Protein AF-A0A0N4XQW4-F1 (afdb_monomer_lite)

pLDDT: mean 79.45, std 15.14, range [37.47, 94.81]

Organism: Nippostrongylus brasiliensis (NCBI:txid27835)

Foldseek 3Di:
DDPDPPDDDPVVVVVVVLVVLCCLCVVPPQDPQQADADPSNQSVLLVQAPPFPDKDKDKDADPDDPGGIDIDMDTPDGRHGHRSDDDPDPVVPPPD

InterPro domains:
  IPR014044 CAP domain [PF00188] (17-75)
  IPR035940 CAP superfamily [G3DSA:3.40.33.10] (5-93)
  IPR035940 CAP superfamily [SSF55797] (15-77)

Secondary structure (DSSP, 8-state):
---PPSSPPHHHHHHHHHHHHHHHHHHSPPPTT-B---GGGHHHHHHT-TT---EEEEEEE-SSSS--EEEEEEESS--TTSBSS----GGG----

Radius of gyration: 16.62 Å; chains: 1; bounding box: 40×29×44 Å

Structure (mmCIF, N/CA/C/O backbone):
data_AF-A0A0N4XQW4-F1
#
_entry.id   AF-A0A0N4XQW4-F1
#
loop_
_atom_site.group_PDB
_atom_site.id
_atom_site.type_symbol
_atom_site.label_atom_id
_atom_site.label_alt_id
_atom_site.label_comp_id
_atom_site.label_asym_id
_atom_site.label_entity_id
_atom_site.label_seq_id
_atom_site.pdbx_PDB_ins_code
_atom_site.Cartn_x
_atom_site.Cartn_y
_atom_site.Cartn_z
_atom_site.occupancy
_atom_site.B_iso_or_equiv
_atom_site.auth_seq_id
_atom_site.auth_comp_id
_atom_site.auth_asym_id
_atom_site.auth_atom_id
_atom_site.pdbx_PDB_model_num
ATOM 1 N N . MET A 1 1 ? 18.253 -5.639 3.553 1.00 37.47 1 MET A N 1
ATOM 2 C CA . MET A 1 1 ? 18.265 -5.273 2.119 1.00 37.47 1 MET A CA 1
ATOM 3 C C . MET A 1 1 ? 18.422 -6.539 1.291 1.00 37.47 1 MET A C 1
ATOM 5 O O . MET A 1 1 ? 19.499 -7.125 1.292 1.00 37.47 1 MET A O 1
ATOM 9 N N . ARG A 1 2 ? 17.342 -7.008 0.657 1.00 50.47 2 ARG A N 1
ATOM 10 C CA . ARG A 1 2 ? 17.404 -8.091 -0.335 1.00 50.47 2 ARG A CA 1
ATOM 11 C C . ARG A 1 2 ? 17.851 -7.481 -1.665 1.00 50.47 2 ARG A C 1
ATOM 13 O O . ARG A 1 2 ? 17.148 -6.641 -2.213 1.00 50.47 2 ARG A O 1
ATOM 20 N N . PHE A 1 3 ? 19.018 -7.881 -2.162 1.00 52.12 3 PHE A N 1
ATOM 21 C CA . PHE A 1 3 ? 19.437 -7.584 -3.532 1.00 52.12 3 PHE A CA 1
ATOM 22 C C . PHE A 1 3 ? 18.652 -8.504 -4.470 1.00 52.12 3 PHE A C 1
ATOM 24 O O . PHE A 1 3 ? 18.960 -9.688 -4.579 1.00 52.12 3 PHE A O 1
ATOM 31 N N . LEU A 1 4 ? 17.590 -7.981 -5.078 1.00 56.53 4 LEU A N 1
ATOM 32 C CA . LEU A 1 4 ? 16.800 -8.705 -6.071 1.00 56.53 4 LEU A CA 1
ATOM 33 C C . LEU A 1 4 ? 17.420 -8.486 -7.462 1.00 56.53 4 LEU A C 1
ATOM 35 O O . LEU A 1 4 ? 17.788 -7.351 -7.780 1.00 56.53 4 LEU A O 1
ATOM 39 N N . PRO A 1 5 ? 17.571 -9.537 -8.288 1.00 61.97 5 PRO A N 1
ATOM 40 C CA . PRO A 1 5 ? 18.047 -9.383 -9.658 1.00 61.97 5 PRO A CA 1
ATOM 41 C C . PRO A 1 5 ? 17.028 -8.566 -10.471 1.00 61.97 5 PRO A C 1
ATOM 43 O O . PRO A 1 5 ? 15.834 -8.861 -10.460 1.00 61.97 5 PRO A O 1
ATOM 46 N N . TYR A 1 6 ? 17.504 -7.518 -11.145 1.00 61.59 6 TYR A N 1
ATOM 47 C CA . TYR A 1 6 ? 16.699 -6.607 -11.968 1.00 61.59 6 TYR A CA 1
ATOM 48 C C . TYR A 1 6 ? 16.649 -7.050 -13.445 1.00 61.59 6 TYR A C 1
ATOM 50 O O . TYR A 1 6 ? 17.662 -7.554 -13.940 1.00 61.59 6 TYR A O 1
ATOM 58 N N . PRO A 1 7 ? 15.553 -6.767 -14.189 1.00 70.62 7 PRO A N 1
ATOM 59 C CA . PRO A 1 7 ? 14.231 -6.329 -13.725 1.00 70.62 7 PRO A CA 1
ATOM 60 C C . PRO A 1 7 ? 13.344 -7.514 -13.305 1.00 70.62 7 PRO A C 1
ATOM 62 O O . PRO A 1 7 ? 13.312 -8.548 -13.971 1.00 70.62 7 PRO A O 1
ATOM 65 N N . LEU A 1 8 ? 12.584 -7.339 -12.222 1.00 77.19 8 LEU A N 1
ATOM 66 C CA . LEU A 1 8 ? 11.585 -8.314 -11.785 1.00 77.19 8 LEU A CA 1
ATOM 67 C C . LEU A 1 8 ? 10.375 -8.305 -12.720 1.00 77.19 8 LEU A C 1
ATOM 69 O O . LEU A 1 8 ? 10.003 -7.263 -13.276 1.00 77.19 8 LEU A O 1
ATOM 73 N N . ASP A 1 9 ? 9.711 -9.451 -12.849 1.00 87.38 9 ASP A N 1
ATOM 74 C CA . ASP A 1 9 ? 8.402 -9.492 -13.483 1.00 87.38 9 ASP A CA 1
ATOM 75 C C . ASP A 1 9 ? 7.380 -8.677 -12.664 1.00 87.38 9 ASP A C 1
ATOM 77 O O . ASP A 1 9 ? 7.511 -8.471 -11.454 1.00 87.38 9 ASP A O 1
ATOM 81 N N . LYS A 1 10 ? 6.345 -8.177 -13.345 1.00 85.62 10 LYS A N 1
ATOM 82 C CA . LYS A 1 10 ? 5.340 -7.285 -12.747 1.00 85.62 10 LYS A CA 1
ATOM 83 C C . LYS A 1 10 ? 4.610 -7.920 -11.559 1.00 85.62 10 LYS A C 1
ATOM 85 O O . LYS A 1 10 ? 4.223 -7.203 -10.636 1.00 85.62 10 LYS A O 1
ATOM 90 N N . MET A 1 11 ? 4.409 -9.235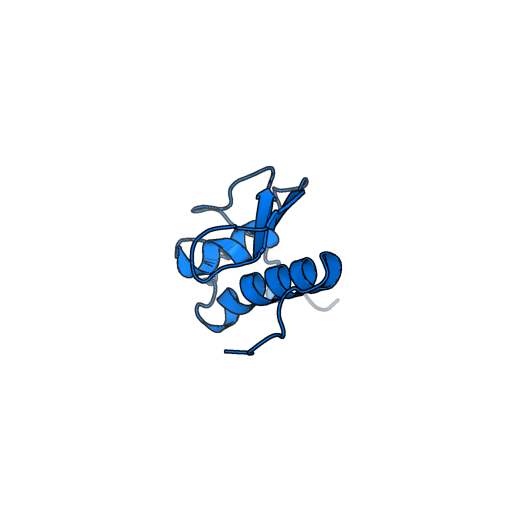 -11.577 1.00 87.81 11 MET A N 1
ATOM 91 C CA . MET A 1 11 ? 3.699 -9.943 -10.517 1.00 87.81 11 MET A CA 1
ATOM 92 C C . MET A 1 11 ? 4.581 -10.0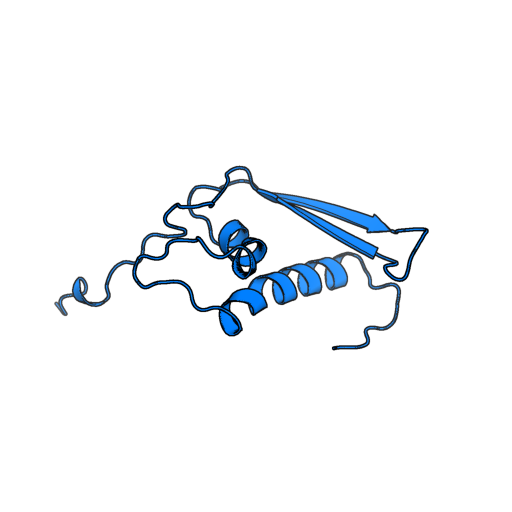47 -9.271 1.00 87.81 11 MET A C 1
ATOM 94 O O . MET A 1 11 ? 4.151 -9.623 -8.198 1.00 87.81 11 MET A O 1
ATOM 98 N N . ALA A 1 12 ? 5.833 -10.488 -9.417 1.00 89.38 12 ALA A N 1
ATOM 99 C CA . ALA A 1 12 ? 6.793 -10.532 -8.313 1.00 89.38 12 ALA A CA 1
ATOM 100 C C . ALA A 1 12 ? 7.046 -9.147 -7.708 1.00 89.38 12 ALA A C 1
ATOM 102 O O . ALA A 1 12 ? 7.078 -8.998 -6.487 1.00 89.38 12 ALA A O 1
ATOM 103 N N . LEU A 1 13 ? 7.175 -8.116 -8.547 1.00 88.62 13 LEU A N 1
ATOM 104 C CA . LEU A 1 13 ? 7.359 -6.750 -8.068 1.00 88.62 13 LEU A CA 1
ATOM 105 C C . LEU A 1 13 ? 6.149 -6.256 -7.254 1.00 88.62 13 LEU A C 1
ATOM 107 O O . LEU A 1 13 ? 6.334 -5.580 -6.245 1.00 88.62 13 LEU A O 1
ATOM 111 N N . SER A 1 14 ? 4.927 -6.619 -7.659 1.00 90.00 14 SER A N 1
ATOM 112 C CA . SER A 1 14 ? 3.706 -6.263 -6.922 1.00 90.00 14 SER A CA 1
ATOM 113 C C . SER A 1 14 ? 3.660 -6.918 -5.546 1.00 90.00 14 SER A C 1
ATOM 115 O O . SER A 1 14 ? 3.393 -6.234 -4.562 1.00 90.00 14 SER A O 1
ATOM 117 N N . PHE A 1 15 ? 3.952 -8.220 -5.461 1.00 90.88 15 PHE A N 1
ATOM 118 C CA . PHE A 1 15 ? 3.982 -8.924 -4.178 1.00 90.88 15 PHE A CA 1
ATOM 119 C C . PHE A 1 15 ? 5.065 -8.374 -3.254 1.00 90.88 15 PHE A C 1
ATOM 121 O O . PHE A 1 15 ? 4.772 -8.055 -2.108 1.00 90.88 15 PHE A O 1
ATOM 128 N N . ASN A 1 16 ? 6.273 -8.151 -3.777 1.00 91.31 16 ASN A N 1
ATOM 129 C CA . ASN A 1 16 ? 7.359 -7.565 -2.993 1.00 91.31 16 ASN A CA 1
ATOM 130 C C . ASN A 1 16 ? 7.002 -6.172 -2.457 1.00 91.31 16 ASN A C 1
ATOM 132 O O . ASN A 1 16 ? 7.346 -5.859 -1.323 1.00 91.31 16 ASN A O 1
ATOM 136 N N . ALA A 1 17 ? 6.319 -5.339 -3.250 1.00 92.00 17 ALA A N 1
ATOM 137 C CA . ALA A 1 17 ? 5.885 -4.019 -2.798 1.00 92.00 17 ALA A CA 1
ATOM 138 C C . ALA A 1 17 ? 4.851 -4.111 -1.666 1.00 92.00 17 ALA A C 1
ATOM 140 O O . ALA A 1 17 ? 4.961 -3.388 -0.681 1.00 92.00 17 ALA A O 1
ATOM 141 N N . VAL A 1 18 ? 3.870 -5.013 -1.783 1.00 93.50 18 VAL A N 1
ATOM 142 C CA . VAL A 1 18 ? 2.860 -5.230 -0.735 1.00 93.50 18 VAL A CA 1
ATOM 143 C C . VAL A 1 18 ? 3.501 -5.754 0.553 1.00 93.50 18 VAL A C 1
ATOM 145 O O . VAL A 1 18 ? 3.178 -5.251 1.630 1.00 93.50 18 VAL A O 1
ATOM 148 N N . ASP A 1 19 ? 4.436 -6.699 0.447 1.00 93.94 19 ASP A N 1
ATOM 149 C CA . ASP A 1 19 ? 5.177 -7.233 1.594 1.00 93.94 19 ASP A CA 1
ATOM 150 C C . ASP A 1 19 ? 6.007 -6.136 2.286 1.00 93.94 19 ASP A C 1
ATOM 152 O O . ASP A 1 19 ? 5.916 -5.967 3.501 1.00 93.94 19 ASP A O 1
ATOM 156 N N . ASP A 1 20 ? 6.747 -5.326 1.524 1.00 91.75 20 ASP A N 1
ATOM 157 C CA . ASP A 1 20 ? 7.554 -4.215 2.055 1.00 91.75 20 ASP A CA 1
ATOM 158 C C . ASP A 1 20 ? 6.689 -3.162 2.771 1.00 91.75 20 ASP A C 1
ATOM 160 O O . ASP A 1 20 ? 6.998 -2.710 3.876 1.00 91.75 20 ASP A O 1
ATOM 164 N N . TRP A 1 21 ? 5.534 -2.812 2.198 1.00 93.06 21 TRP A N 1
ATOM 165 C CA . TRP A 1 21 ? 4.583 -1.906 2.845 1.00 93.06 21 TRP A CA 1
ATOM 166 C C . TRP A 1 21 ? 4.014 -2.487 4.143 1.00 93.06 21 TRP A C 1
ATOM 168 O O . TRP A 1 21 ? 3.779 -1.736 5.101 1.00 93.06 21 TRP A O 1
ATOM 178 N N . PHE A 1 22 ? 3.800 -3.804 4.189 1.00 91.69 22 PHE A N 1
ATOM 179 C CA . PHE A 1 22 ? 3.304 -4.511 5.367 1.00 91.69 22 PHE A CA 1
ATOM 180 C C . PHE A 1 22 ? 4.323 -4.502 6.503 1.00 91.69 22 PHE A C 1
ATOM 182 O O . PHE A 1 22 ? 3.943 -4.293 7.656 1.00 91.69 22 PHE A O 1
ATOM 189 N N . GLU A 1 23 ? 5.613 -4.641 6.191 1.00 91.25 23 GLU A N 1
ATOM 190 C CA . GLU A 1 23 ? 6.680 -4.708 7.194 1.00 91.25 23 GLU A CA 1
ATOM 191 C C . GLU A 1 23 ? 6.771 -3.463 8.094 1.00 91.25 23 GLU A C 1
ATOM 193 O O . GLU A 1 23 ? 7.267 -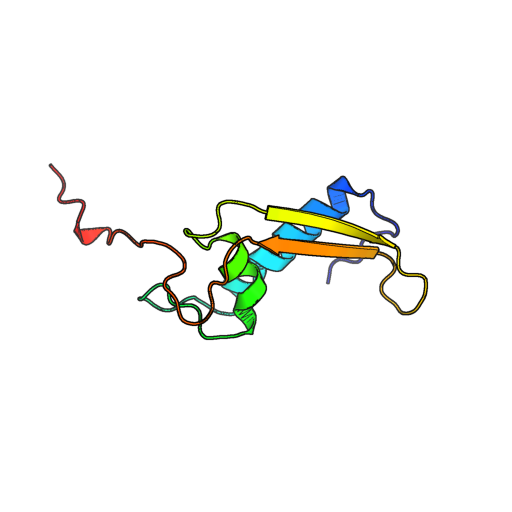3.553 9.221 1.00 91.25 23 GLU A O 1
ATOM 198 N N . SER A 1 24 ? 6.228 -2.314 7.670 1.00 86.25 24 SER A N 1
ATOM 199 C CA . SER A 1 24 ? 6.237 -1.082 8.476 1.00 86.25 24 SER A CA 1
ATOM 200 C C . SER A 1 24 ? 5.633 -1.251 9.883 1.00 86.25 24 SER A C 1
ATOM 202 O O . SER A 1 24 ? 6.100 -0.605 10.827 1.00 86.25 24 SER A O 1
ATOM 204 N N . VAL A 1 25 ? 4.686 -2.181 10.071 1.00 86.62 25 VAL A N 1
ATOM 205 C CA . VAL A 1 25 ? 4.090 -2.493 11.386 1.00 86.62 25 VAL A CA 1
ATOM 206 C C . VAL A 1 25 ? 5.089 -3.095 12.382 1.00 86.62 25 VAL A C 1
ATOM 208 O O . VAL A 1 25 ? 4.969 -2.867 13.586 1.00 86.62 25 VAL A O 1
ATOM 211 N N . PHE A 1 26 ? 6.109 -3.821 11.912 1.00 86.00 26 PHE A N 1
ATOM 212 C CA . PHE A 1 26 ? 7.122 -4.426 12.786 1.00 86.00 26 PHE A CA 1
ATOM 213 C C . PHE A 1 26 ? 8.114 -3.395 13.330 1.00 86.00 26 PHE A C 1
ATOM 215 O O . PHE A 1 26 ? 8.700 -3.591 14.394 1.00 86.00 26 PHE A O 1
ATOM 222 N N . HIS A 1 27 ? 8.285 -2.278 12.623 1.00 82.94 27 HIS A N 1
ATOM 223 C CA . HIS A 1 27 ? 9.188 -1.197 13.017 1.00 82.94 27 HIS A CA 1
ATOM 224 C C . HIS A 1 27 ? 8.490 -0.089 13.807 1.00 82.94 27 HIS A C 1
ATOM 226 O O . HIS A 1 27 ? 9.150 0.740 14.438 1.00 82.94 27 HIS A O 1
ATOM 232 N N . SER A 1 28 ? 7.162 -0.015 13.742 1.00 81.44 28 SER A N 1
ATOM 233 C CA . SER A 1 28 ? 6.358 1.008 14.409 1.00 81.44 28 SER A CA 1
ATOM 234 C C . SER A 1 28 ? 5.000 0.412 14.790 1.00 81.44 28 SER A C 1
ATOM 236 O O . SER A 1 28 ? 4.112 0.334 13.949 1.00 81.44 28 SER A O 1
ATOM 238 N N . PRO A 1 29 ? 4.812 -0.049 16.037 1.00 75.31 29 PRO A N 1
ATOM 239 C CA . PRO A 1 29 ? 3.546 -0.647 16.439 1.00 75.31 29 PRO A CA 1
ATOM 240 C C . PRO A 1 29 ? 2.411 0.385 16.397 1.00 75.31 29 PRO A C 1
ATOM 242 O O . PRO A 1 29 ? 2.592 1.545 16.769 1.00 75.31 29 PRO A O 1
ATOM 245 N N . ILE A 1 30 ? 1.228 -0.059 15.967 1.00 78.62 30 ILE A N 1
ATOM 246 C CA . ILE A 1 30 ? -0.004 0.733 16.046 1.00 78.62 30 ILE A CA 1
ATOM 247 C C . ILE A 1 30 ? -0.412 0.897 17.517 1.00 78.62 30 ILE A C 1
ATOM 249 O O . ILE A 1 30 ? -0.214 -0.002 18.338 1.00 78.62 30 ILE A O 1
ATOM 253 N N . ASP A 1 31 ? -0.982 2.055 17.855 1.00 79.31 31 ASP A N 1
ATOM 254 C CA . ASP A 1 31 ? -1.485 2.310 19.201 1.00 79.31 31 ASP A CA 1
ATOM 255 C C . ASP A 1 31 ? -2.676 1.401 19.576 1.00 79.31 31 ASP A C 1
ATOM 257 O O . ASP A 1 31 ? -3.299 0.736 18.749 1.00 79.31 31 ASP A O 1
ATOM 261 N N . ARG A 1 32 ? -3.026 1.360 20.866 1.00 77.69 32 ARG A N 1
ATOM 262 C CA . ARG A 1 32 ? -4.143 0.522 21.350 1.00 77.69 32 ARG A CA 1
ATOM 263 C C . ARG A 1 32 ? -5.501 0.932 20.781 1.00 77.69 32 ARG A C 1
ATOM 265 O O . ARG A 1 32 ? -6.423 0.122 20.774 1.00 77.69 32 ARG A O 1
ATOM 272 N N . ASN A 1 33 ? -5.613 2.171 20.315 1.00 76.50 33 ASN A N 1
ATOM 273 C CA . ASN A 1 33 ? -6.818 2.710 19.707 1.00 76.50 33 ASN A CA 1
ATOM 274 C C . ASN A 1 33 ? -6.827 2.485 18.195 1.00 76.50 33 ASN A C 1
ATOM 276 O O . ASN A 1 33 ? -7.636 3.100 17.511 1.00 76.50 33 ASN A O 1
ATOM 280 N N . VAL A 1 34 ? -5.935 1.648 17.655 1.00 80.94 34 VAL A N 1
ATOM 281 C CA . VAL A 1 34 ? -5.862 1.327 16.227 1.00 80.94 34 VAL A CA 1
ATOM 282 C C . VAL A 1 34 ? -5.843 2.595 15.363 1.00 80.94 34 VAL A C 1
ATOM 284 O O . VAL A 1 34 ? -6.423 2.648 14.279 1.00 80.94 34 VAL A O 1
ATOM 287 N N . THR A 1 35 ? -5.237 3.666 15.873 1.00 79.50 35 THR A N 1
ATOM 288 C CA . THR A 1 35 ? -5.215 4.966 15.212 1.00 79.50 35 THR A CA 1
ATOM 289 C C . THR A 1 35 ? -3.877 5.162 14.526 1.00 79.50 35 THR A C 1
ATOM 291 O O . THR A 1 35 ? -2.803 4.962 15.091 1.00 79.50 35 THR A O 1
ATOM 294 N N . TYR A 1 36 ? -3.947 5.576 13.267 1.00 76.06 36 TYR A N 1
ATOM 295 C CA . TYR A 1 36 ? -2.767 5.906 12.489 1.00 76.06 36 TYR A CA 1
ATOM 296 C C . TYR A 1 36 ? -2.434 7.401 12.621 1.00 76.06 36 TYR A C 1
ATOM 298 O O . TYR A 1 36 ? -3.155 8.268 12.115 1.00 76.06 36 TYR A O 1
ATOM 306 N N . SER A 1 37 ? -1.325 7.709 13.298 1.00 78.31 37 SER A N 1
ATOM 307 C CA . SER A 1 37 ? -0.786 9.075 13.428 1.00 78.31 37 SER A CA 1
ATOM 308 C C . SER A 1 37 ? 0.684 9.217 13.020 1.00 78.31 37 SER A C 1
ATOM 310 O O . SER A 1 37 ? 1.113 10.325 12.694 1.00 78.31 37 SER A O 1
ATOM 312 N N . ASP A 1 38 ? 1.454 8.128 13.034 1.00 83.88 38 ASP A N 1
ATOM 313 C CA . ASP A 1 38 ? 2.870 8.106 12.661 1.00 83.88 38 ASP A CA 1
ATOM 314 C C . ASP A 1 38 ? 3.035 7.834 11.167 1.00 83.88 38 ASP A C 1
ATOM 316 O O . ASP A 1 38 ? 2.722 6.741 10.717 1.00 83.88 38 ASP A O 1
ATOM 320 N N . ARG A 1 39 ? 3.601 8.782 10.411 1.00 85.12 39 ARG A N 1
ATOM 321 C CA . ARG A 1 39 ? 3.796 8.668 8.953 1.00 85.12 39 ARG A CA 1
ATOM 322 C C . ARG A 1 39 ? 4.587 7.438 8.506 1.00 85.12 39 ARG A C 1
ATOM 324 O O . ARG A 1 39 ? 4.442 7.020 7.364 1.00 85.12 39 ARG A O 1
ATOM 331 N N . ARG A 1 40 ? 5.397 6.833 9.377 1.00 86.19 40 ARG A N 1
ATOM 332 C CA . ARG A 1 40 ? 6.131 5.596 9.056 1.00 86.19 40 ARG A CA 1
ATOM 333 C C . ARG A 1 40 ? 5.205 4.413 8.775 1.00 86.19 40 ARG A C 1
ATOM 335 O O . ARG A 1 40 ? 5.605 3.489 8.081 1.00 86.19 40 ARG A O 1
ATOM 342 N N . LEU A 1 41 ? 3.972 4.466 9.275 1.00 87.56 41 LEU A N 1
ATOM 343 C CA . LEU A 1 41 ? 2.946 3.445 9.081 1.00 87.56 41 LEU A CA 1
ATOM 344 C C . LEU A 1 41 ? 2.021 3.732 7.897 1.00 87.56 41 LEU A C 1
ATOM 346 O O . LEU A 1 41 ? 1.040 3.018 7.733 1.00 87.56 41 LEU A O 1
ATOM 350 N N . GLU A 1 42 ? 2.271 4.776 7.098 1.00 88.25 42 GLU A N 1
ATOM 351 C CA . GLU A 1 42 ? 1.319 5.238 6.077 1.00 88.25 42 GLU A CA 1
ATOM 352 C C . GLU A 1 42 ? 0.931 4.136 5.096 1.00 88.25 42 GLU A C 1
ATOM 354 O O . GLU A 1 42 ? -0.255 3.914 4.843 1.00 88.25 42 GLU A O 1
ATOM 359 N N . SER A 1 43 ? 1.933 3.422 4.583 1.00 90.38 43 SER A N 1
ATOM 360 C CA . SER A 1 43 ? 1.732 2.344 3.622 1.00 90.38 43 SER A CA 1
ATOM 361 C C . SER A 1 43 ? 0.883 1.224 4.221 1.00 90.38 43 SER A C 1
ATOM 363 O O . SER A 1 43 ? -0.123 0.841 3.628 1.00 90.38 43 SER A O 1
ATOM 365 N N . PHE A 1 44 ? 1.206 0.772 5.437 1.00 90.62 44 PHE A N 1
ATOM 366 C CA . PHE A 1 44 ? 0.417 -0.240 6.138 1.00 90.62 44 PHE A CA 1
ATOM 367 C C . PHE A 1 44 ? -0.993 0.240 6.469 1.00 90.62 44 PHE A C 1
ATOM 369 O O . PHE A 1 44 ? -1.966 -0.431 6.136 1.00 90.62 44 PHE A O 1
ATOM 376 N N . ALA A 1 45 ? -1.130 1.426 7.056 1.00 90.62 45 ALA A N 1
ATOM 377 C CA . ALA A 1 45 ? -2.416 1.976 7.454 1.00 90.62 45 ALA A CA 1
ATOM 378 C C . ALA A 1 45 ? -3.372 2.137 6.269 1.00 90.62 45 ALA A C 1
ATOM 380 O O . ALA A 1 45 ? -4.562 1.888 6.418 1.00 90.62 45 ALA A O 1
ATOM 381 N N . ASN A 1 46 ? -2.875 2.515 5.089 1.00 91.12 46 ASN A N 1
ATOM 382 C CA . ASN A 1 46 ? -3.700 2.590 3.885 1.00 91.12 46 ASN A CA 1
ATOM 383 C C . ASN A 1 46 ? -4.151 1.206 3.385 1.00 91.12 46 ASN A C 1
ATOM 385 O O . ASN A 1 46 ? -5.291 1.090 2.941 1.00 91.12 46 ASN A O 1
ATOM 389 N N . MET A 1 47 ? -3.317 0.164 3.512 1.00 91.38 47 MET A N 1
ATOM 390 C CA . MET A 1 47 ? -3.687 -1.210 3.128 1.00 91.38 47 MET A CA 1
ATOM 391 C C . MET A 1 47 ? -4.829 -1.776 3.972 1.00 91.38 47 MET A C 1
ATOM 393 O O . MET A 1 47 ? -5.735 -2.411 3.440 1.00 91.38 47 MET A O 1
ATOM 397 N N . ILE A 1 48 ? -4.786 -1.558 5.286 1.00 90.88 48 ILE A N 1
ATOM 398 C CA . ILE A 1 48 ? -5.735 -2.160 6.236 1.00 90.88 48 ILE A CA 1
ATOM 399 C C . ILE A 1 48 ? -6.908 -1.236 6.599 1.00 90.88 48 ILE A C 1
ATOM 401 O O . ILE A 1 48 ? -7.670 -1.541 7.516 1.00 90.88 48 ILE A O 1
ATOM 405 N N . TYR A 1 49 ? -7.072 -0.106 5.900 1.00 91.69 49 TYR A N 1
ATOM 406 C CA . TYR A 1 49 ? -8.102 0.875 6.226 1.00 91.69 49 TYR A CA 1
ATOM 407 C C . TYR A 1 49 ? -9.508 0.411 5.836 1.00 91.69 49 TYR A C 1
ATOM 409 O O . TYR A 1 49 ? -9.864 0.400 4.658 1.00 91.69 49 TYR A O 1
ATOM 417 N N . TYR A 1 50 ? -10.351 0.128 6.831 1.00 88.50 50 TYR A N 1
ATOM 418 C CA . TYR A 1 50 ? -11.668 -0.490 6.625 1.00 88.50 50 TYR A CA 1
ATOM 419 C C . TYR A 1 50 ? -12.638 0.304 5.732 1.00 88.50 50 TYR A C 1
ATOM 421 O O . TYR A 1 50 ? -13.564 -0.279 5.173 1.00 88.50 50 TYR A O 1
ATOM 429 N N . LYS A 1 51 ? -12.462 1.629 5.595 1.00 90.31 51 LYS A N 1
ATOM 430 C CA . LYS A 1 51 ? -13.309 2.452 4.710 1.00 90.31 51 LYS A CA 1
ATOM 431 C C . LYS A 1 51 ? -12.849 2.444 3.253 1.00 90.31 51 LYS A C 1
ATOM 433 O O . LYS A 1 51 ? -13.595 2.904 2.394 1.00 90.31 51 LYS A O 1
ATOM 438 N N . SER A 1 52 ? -11.644 1.957 2.958 1.00 91.25 52 SER A N 1
ATOM 439 C CA . SER A 1 52 ? -11.170 1.865 1.582 1.00 91.25 52 SER A CA 1
ATOM 440 C C . SER A 1 52 ? -11.565 0.529 0.960 1.00 91.25 52 SER A C 1
ATOM 442 O O . SER A 1 52 ? -10.894 -0.478 1.151 1.00 91.25 52 SER A O 1
ATOM 444 N N . LEU A 1 53 ? -12.632 0.539 0.164 1.00 92.50 53 LEU A N 1
ATOM 445 C CA . LEU A 1 53 ? -13.142 -0.660 -0.515 1.00 92.50 53 LEU A CA 1
ATOM 446 C C . LEU A 1 53 ? -12.636 -0.813 -1.954 1.00 92.50 53 LEU A C 1
ATOM 448 O O . LEU A 1 53 ? -12.899 -1.826 -2.594 1.00 92.50 53 LEU A O 1
ATOM 452 N N . GLN A 1 54 ? -11.936 0.193 -2.480 1.00 94.31 54 GLN A N 1
ATOM 453 C CA . GLN A 1 54 ? -11.379 0.162 -3.830 1.00 94.31 54 GLN A CA 1
ATOM 454 C C . GLN A 1 54 ? -9.889 0.492 -3.790 1.00 94.31 54 GLN A C 1
ATOM 456 O O . GLN A 1 54 ? -9.455 1.397 -3.066 1.00 94.31 54 GLN A O 1
ATOM 461 N N . ILE A 1 55 ? -9.134 -0.243 -4.601 1.00 94.81 55 ILE A N 1
ATOM 462 C CA . ILE A 1 55 ? -7.692 -0.113 -4.786 1.00 94.81 55 ILE A CA 1
ATOM 463 C C . ILE A 1 55 ?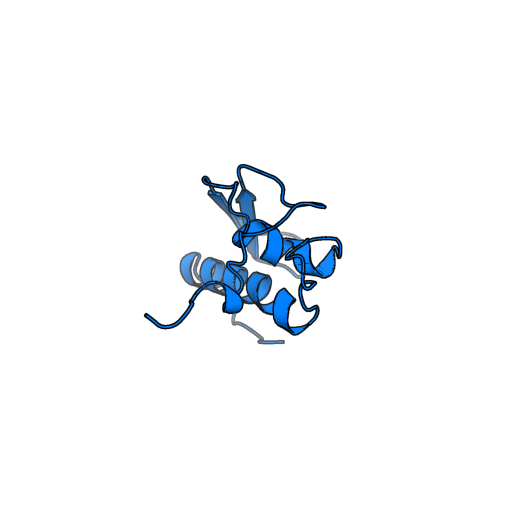 -7.389 -0.081 -6.286 1.00 94.81 55 ILE A C 1
ATOM 465 O O . ILE A 1 55 ? -7.971 -0.840 -7.061 1.00 94.81 55 ILE A O 1
ATOM 469 N N . GLY A 1 56 ? -6.478 0.795 -6.695 1.00 94.69 56 GLY A N 1
ATOM 470 C CA . GLY A 1 56 ? -5.936 0.829 -8.050 1.00 94.69 56 GLY A CA 1
ATOM 471 C C . GLY A 1 56 ? -4.418 0.891 -8.000 1.00 94.69 56 GLY A C 1
ATOM 472 O O . GLY A 1 56 ? -3.870 1.766 -7.334 1.00 94.69 56 GLY A O 1
ATOM 473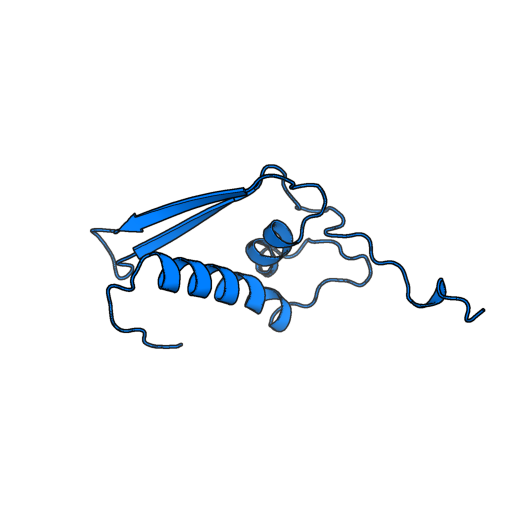 N N . CYS A 1 57 ? -3.741 -0.020 -8.699 1.00 94.50 57 CYS A N 1
ATOM 474 C CA . CYS A 1 57 ? -2.284 -0.087 -8.725 1.00 94.50 57 CYS A CA 1
ATOM 475 C C . CYS A 1 57 ? -1.734 0.082 -10.142 1.00 94.50 57 CYS A C 1
ATOM 477 O O . CYS A 1 57 ? -2.360 -0.322 -11.121 1.00 94.50 57 CYS A O 1
ATOM 479 N N . SER A 1 58 ? -0.540 0.658 -10.243 1.00 93.88 58 SER A N 1
ATOM 480 C CA . SER A 1 58 ? 0.206 0.801 -11.487 1.00 93.88 58 SER A CA 1
ATOM 481 C C . SER A 1 58 ? 1.676 0.478 -11.262 1.00 93.88 58 SER A C 1
ATOM 483 O O . SER A 1 58 ? 2.231 0.742 -10.194 1.00 93.88 58 SER A O 1
ATOM 485 N N . ILE A 1 59 ? 2.29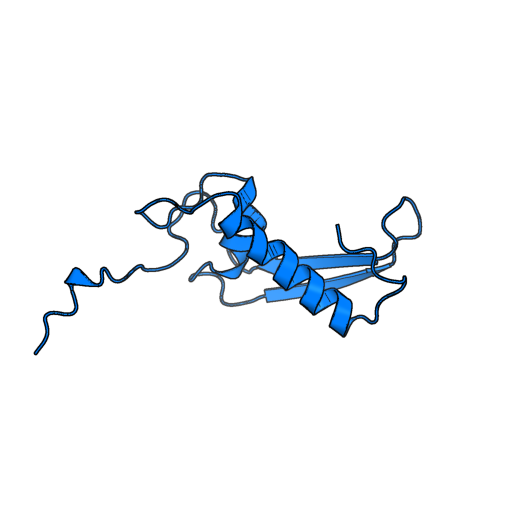9 -0.097 -12.289 1.00 91.56 59 ILE A N 1
ATOM 486 C CA . ILE A 1 59 ? 3.705 -0.486 -12.286 1.00 91.56 59 ILE A CA 1
ATOM 487 C C . ILE A 1 59 ? 4.393 0.230 -13.436 1.00 91.56 59 ILE A C 1
ATOM 489 O O . ILE A 1 59 ? 4.029 0.039 -14.600 1.00 91.56 59 ILE A O 1
ATOM 493 N N . GLY A 1 60 ? 5.396 1.032 -13.099 1.00 87.62 60 GLY A N 1
ATOM 494 C CA . GLY A 1 60 ? 6.193 1.791 -14.051 1.00 87.62 60 GLY A CA 1
ATOM 495 C C . GLY A 1 60 ? 7.648 1.346 -14.050 1.00 87.62 60 GLY A C 1
ATOM 496 O O . GLY A 1 60 ? 8.184 0.924 -13.028 1.00 87.62 60 GLY A O 1
ATOM 497 N N . THR A 1 61 ? 8.296 1.466 -15.202 1.00 86.38 61 THR A N 1
ATOM 498 C CA . THR A 1 61 ? 9.755 1.410 -15.318 1.00 86.38 61 THR A CA 1
ATOM 499 C C . THR A 1 61 ? 10.305 2.828 -15.323 1.00 86.38 61 THR A C 1
ATOM 501 O O . THR A 1 61 ? 9.789 3.687 -16.042 1.00 86.38 61 THR A O 1
ATOM 504 N N . CYS A 1 62 ? 11.357 3.071 -14.555 1.00 82.50 62 CYS A N 1
ATOM 505 C CA . CYS A 1 62 ? 11.996 4.376 -14.447 1.00 82.50 62 CYS A CA 1
ATOM 506 C C . CYS A 1 62 ? 13.285 4.384 -15.280 1.00 82.50 62 CYS A C 1
ATOM 508 O O . CYS A 1 62 ? 14.077 3.450 -15.218 1.00 82.50 62 CYS A O 1
ATOM 510 N N . THR A 1 63 ? 13.504 5.439 -16.066 1.00 79.19 63 THR A N 1
ATOM 511 C CA . THR A 1 63 ? 14.683 5.575 -16.945 1.00 79.19 63 THR A CA 1
ATOM 512 C C . THR A 1 63 ? 15.823 6.378 -16.313 1.00 79.19 63 THR A C 1
ATOM 514 O O . THR A 1 63 ? 16.869 6.555 -16.935 1.00 79.19 63 THR A O 1
ATOM 517 N N . LYS A 1 64 ? 15.632 6.895 -15.093 1.00 76.19 64 LYS A N 1
ATOM 518 C CA . LYS A 1 64 ? 16.573 7.787 -14.409 1.00 76.19 64 LYS A CA 1
ATOM 519 C C . LYS A 1 64 ? 16.619 7.483 -12.909 1.00 76.19 64 LYS A C 1
ATOM 521 O O . LYS A 1 64 ? 15.571 7.426 -12.272 1.00 76.19 64 LYS A O 1
ATOM 526 N N . GLY A 1 65 ? 17.832 7.384 -12.361 1.00 68.19 65 GLY A N 1
ATOM 527 C CA . GLY A 1 65 ? 18.092 7.078 -10.949 1.00 68.19 65 GLY A CA 1
ATOM 528 C C . GLY A 1 65 ? 18.353 5.592 -10.686 1.00 68.19 65 GLY A C 1
ATOM 529 O O . GLY A 1 65 ? 18.348 4.783 -11.611 1.00 68.19 65 GLY A O 1
ATOM 530 N N . ASP A 1 66 ? 18.579 5.248 -9.417 1.00 70.00 66 ASP A N 1
ATOM 531 C CA . ASP A 1 66 ? 18.908 3.876 -8.986 1.00 70.00 66 ASP A CA 1
ATOM 532 C C . ASP A 1 66 ? 17.685 2.940 -8.960 1.00 70.00 66 ASP A C 1
ATOM 534 O O . ASP A 1 66 ? 17.816 1.718 -8.906 1.00 70.00 66 ASP A O 1
ATOM 538 N N . LEU A 1 67 ? 16.477 3.507 -9.008 1.00 68.69 67 LEU A N 1
ATOM 539 C CA . LEU A 1 67 ? 15.222 2.766 -9.081 1.00 68.69 67 LEU A CA 1
ATOM 540 C C . LEU A 1 67 ? 14.901 2.469 -10.544 1.00 68.69 67 LEU A C 1
ATOM 542 O O . LEU A 1 67 ? 14.641 3.397 -11.304 1.00 68.69 67 LEU A O 1
ATOM 546 N N . GLN A 1 68 ? 14.868 1.193 -10.940 1.00 80.19 68 GLN A N 1
ATOM 547 C CA . GLN A 1 68 ? 14.497 0.815 -12.314 1.00 80.19 68 GLN A CA 1
ATOM 548 C C . GLN A 1 68 ? 13.009 0.492 -12.474 1.00 80.19 68 GLN A C 1
ATOM 550 O O . GLN A 1 68 ? 12.479 0.534 -13.586 1.00 80.19 68 GLN A O 1
ATOM 555 N N . GLN A 1 69 ? 12.311 0.185 -11.378 1.00 86.06 69 GLN A N 1
ATOM 556 C CA . GLN A 1 69 ? 10.882 -0.120 -11.376 1.00 86.06 69 GLN A CA 1
ATOM 557 C C . GLN A 1 69 ? 10.215 0.479 -10.135 1.00 86.06 69 GLN A C 1
ATOM 559 O O . GLN A 1 69 ? 10.829 0.558 -9.073 1.00 86.06 69 GLN A O 1
ATOM 564 N N . ALA A 1 70 ? 8.959 0.895 -10.273 1.00 88.06 70 ALA A N 1
ATOM 565 C CA . ALA A 1 70 ? 8.158 1.445 -9.188 1.00 88.06 70 ALA A CA 1
ATOM 566 C C . ALA A 1 70 ? 6.746 0.858 -9.218 1.00 88.06 70 ALA A C 1
ATOM 568 O O . ALA A 1 70 ? 6.156 0.687 -10.288 1.00 88.06 70 ALA A O 1
ATOM 569 N N . VAL A 1 71 ? 6.203 0.594 -8.031 1.00 91.88 71 VAL A N 1
ATOM 570 C CA . VAL A 1 71 ? 4.807 0.202 -7.823 1.00 91.88 71 VAL A CA 1
ATOM 571 C C . VAL A 1 71 ? 4.119 1.313 -7.053 1.00 91.88 71 VAL A C 1
ATOM 573 O O . VAL A 1 71 ? 4.630 1.783 -6.038 1.00 91.88 71 VAL A O 1
ATOM 576 N N . VAL A 1 72 ? 2.956 1.733 -7.536 1.00 92.75 72 VAL A N 1
ATOM 577 C CA . VAL A 1 72 ? 2.111 2.718 -6.862 1.00 92.75 72 VAL A CA 1
ATOM 578 C C . VAL A 1 72 ? 0.723 2.125 -6.726 1.00 92.75 72 VAL A C 1
ATOM 580 O O . VAL A 1 72 ? 0.147 1.709 -7.726 1.00 92.75 72 VAL A O 1
ATOM 583 N N . CYS A 1 73 ? 0.179 2.121 -5.512 1.00 94.12 73 CYS A N 1
ATOM 584 C CA . CYS A 1 73 ? -1.212 1.775 -5.247 1.00 94.12 73 CYS A CA 1
ATOM 585 C C . CYS A 1 73 ? -1.927 2.956 -4.593 1.00 94.12 73 CYS A C 1
ATOM 587 O O . CYS A 1 73 ? -1.395 3.602 -3.690 1.00 94.12 73 CYS A O 1
ATOM 589 N N . VAL A 1 74 ? -3.141 3.230 -5.058 1.00 94.50 74 VAL A N 1
ATOM 590 C CA . VAL A 1 74 ? -4.015 4.284 -4.546 1.00 94.50 74 VAL A CA 1
ATOM 591 C C . VAL A 1 74 ? -5.283 3.646 -4.004 1.00 94.50 74 VAL A C 1
ATOM 593 O O . VAL A 1 74 ? -5.869 2.757 -4.621 1.00 94.50 74 VAL A O 1
ATOM 596 N N . TYR A 1 75 ? -5.699 4.134 -2.843 1.00 93.31 75 TYR A N 1
ATOM 597 C CA . TYR A 1 75 ? -6.847 3.660 -2.088 1.00 93.31 75 TYR A CA 1
ATOM 598 C C . TYR A 1 75 ? -7.964 4.700 -2.149 1.00 93.31 75 TYR A C 1
ATOM 600 O O . TYR A 1 75 ? -7.708 5.904 -2.106 1.00 93.31 75 TYR A O 1
ATOM 608 N N . SER A 1 76 ? -9.211 4.242 -2.231 1.00 91.69 76 SER A N 1
ATOM 609 C CA . SER A 1 76 ? -10.400 5.109 -2.328 1.00 91.69 76 SER A CA 1
ATOM 610 C C . SER A 1 76 ? -10.631 6.039 -1.135 1.00 91.69 76 SER A C 1
ATOM 612 O O . SER A 1 76 ? -11.442 6.959 -1.216 1.00 91.69 76 SER A O 1
ATOM 614 N N . SER A 1 77 ? -9.976 5.801 -0.000 1.00 89.81 77 SER A N 1
ATOM 615 C CA . SER A 1 77 ? -10.128 6.615 1.204 1.00 89.81 77 SER A CA 1
ATOM 616 C C . SER A 1 77 ? -8.817 6.709 1.978 1.00 89.81 77 SER A C 1
ATOM 618 O O . SER A 1 77 ? -7.962 5.831 1.891 1.00 89.81 77 SER A O 1
ATOM 620 N N . ARG A 1 78 ? -8.662 7.789 2.753 1.00 81.00 78 ARG A N 1
ATOM 621 C CA . ARG A 1 78 ? -7.433 8.107 3.490 1.00 81.00 78 ARG A CA 1
ATOM 622 C C . ARG A 1 78 ? -7.576 7.801 4.982 1.00 81.00 78 ARG A C 1
ATOM 624 O O . ARG A 1 78 ? -8.501 8.294 5.624 1.00 81.00 78 ARG A O 1
ATOM 631 N N . SER A 1 79 ? -6.607 7.075 5.535 1.00 77.81 79 SER A N 1
ATOM 632 C CA . SER A 1 79 ? -6.593 6.586 6.925 1.00 77.81 79 SER A CA 1
ATOM 633 C C . SER A 1 79 ? -6.062 7.586 7.971 1.00 77.81 79 SER A C 1
ATOM 635 O O . SER A 1 79 ? -6.138 7.325 9.169 1.00 77.81 79 SER A O 1
ATOM 637 N N . PHE A 1 80 ? -5.508 8.735 7.554 1.00 78.31 80 PHE A N 1
ATOM 638 C CA . PHE A 1 80 ? -4.793 9.663 8.448 1.00 78.31 80 PHE A CA 1
ATOM 639 C C . PHE A 1 80 ? -5.648 10.151 9.624 1.00 78.31 80 PHE A C 1
ATOM 641 O O . PHE A 1 80 ? -6.701 10.755 9.411 1.00 78.31 80 PHE A O 1
ATOM 648 N N . ARG A 1 81 ? -5.148 9.937 10.854 1.00 73.25 81 ARG A N 1
ATOM 649 C CA . ARG A 1 81 ? -5.812 10.280 12.128 1.00 73.25 81 ARG A CA 1
ATOM 650 C C . ARG A 1 81 ? -7.196 9.649 12.287 1.00 73.25 81 ARG A C 1
ATOM 652 O O . ARG A 1 81 ? -8.074 10.229 12.922 1.00 73.25 81 ARG A O 1
ATOM 659 N N . GLN A 1 82 ? -7.398 8.475 11.703 1.00 74.50 82 GLN A N 1
ATOM 660 C CA . GLN A 1 82 ? -8.611 7.689 11.871 1.00 74.50 82 GLN A CA 1
ATOM 661 C C . GLN A 1 82 ? -8.274 6.292 12.388 1.00 74.50 82 GLN A C 1
ATOM 663 O O . GLN A 1 82 ? -7.146 5.814 12.253 1.00 74.50 82 GLN A O 1
ATOM 668 N N . PHE A 1 83 ? -9.291 5.643 12.955 1.00 74.06 83 PHE A N 1
ATOM 669 C CA . PHE A 1 83 ? -9.270 4.215 13.236 1.00 74.06 83 PHE A CA 1
ATOM 670 C C . PHE A 1 83 ? -9.046 3.450 11.937 1.00 74.06 83 PHE A C 1
ATOM 672 O O . PHE A 1 83 ? -9.794 3.634 10.970 1.00 74.06 83 PHE A O 1
ATOM 679 N N . VAL A 1 84 ? -8.018 2.610 11.916 1.00 73.25 84 VAL A N 1
ATOM 680 C CA . VAL A 1 84 ? -7.634 1.875 10.714 1.00 73.25 84 VAL A CA 1
ATOM 681 C C . VAL A 1 84 ? -8.537 0.658 10.506 1.00 73.25 84 VAL A C 1
ATOM 683 O O . VAL A 1 84 ? -8.992 0.424 9.393 1.00 73.25 84 VAL A O 1
ATOM 686 N N . TYR A 1 85 ? -8.900 -0.046 11.579 1.00 75.81 85 TYR A N 1
ATOM 687 C CA . TYR A 1 85 ? -9.919 -1.098 11.588 1.00 75.81 85 TYR A CA 1
ATOM 688 C C . TYR A 1 85 ? -10.645 -1.129 12.936 1.00 75.81 85 TYR A C 1
ATOM 690 O O . TYR A 1 85 ? -10.170 -0.567 13.924 1.00 75.81 85 TYR A O 1
ATOM 698 N N . HIS A 1 86 ? -11.802 -1.792 12.984 1.00 72.25 86 HIS A N 1
ATOM 699 C CA . HIS A 1 86 ? -12.464 -2.088 14.250 1.00 72.25 86 HIS A CA 1
ATOM 700 C C . HIS A 1 86 ? -11.720 -3.215 14.969 1.00 72.25 86 HIS A C 1
ATOM 702 O O . HIS A 1 86 ? -11.792 -4.372 14.557 1.00 72.25 86 HIS A O 1
ATOM 708 N N . SER A 1 87 ? -11.008 -2.888 16.048 1.00 62.34 87 SER A N 1
ATOM 709 C CA . SER A 1 87 ? -10.584 -3.890 17.019 1.00 62.34 87 SER A CA 1
ATOM 710 C C . SER A 1 87 ? -11.789 -4.271 17.873 1.00 62.34 87 SER A C 1
ATOM 712 O O . SER A 1 87 ? -12.243 -3.510 18.723 1.00 62.34 87 SER A O 1
ATOM 714 N N . TYR A 1 88 ? -12.327 -5.466 17.655 1.00 56.16 88 TYR A N 1
ATOM 715 C CA . TYR A 1 88 ? -13.158 -6.099 18.673 1.00 56.16 88 TYR A CA 1
ATOM 716 C C . TYR A 1 88 ? -12.207 -6.460 19.812 1.00 56.16 88 TYR A C 1
ATOM 718 O O . TYR A 1 88 ? -11.241 -7.202 19.604 1.00 56.16 88 TYR A O 1
ATOM 726 N N . ALA A 1 89 ? -12.411 -5.891 20.996 1.00 50.75 89 ALA A N 1
ATOM 727 C CA . ALA A 1 89 ? -11.633 -6.310 22.143 1.00 50.75 89 ALA A CA 1
ATOM 728 C C . ALA A 1 89 ? -11.969 -7.786 22.408 1.00 50.75 89 ALA A C 1
ATOM 730 O O . ALA A 1 89 ? -13.135 -8.154 22.523 1.00 50.75 89 ALA A O 1
ATOM 731 N N . LEU A 1 90 ? -10.956 -8.649 22.525 1.00 45.41 90 LEU A N 1
ATOM 732 C CA . LEU A 1 90 ? -11.146 -10.058 22.907 1.00 45.41 90 LEU A CA 1
ATOM 733 C C . LEU A 1 90 ? -11.875 -10.215 24.260 1.00 45.41 90 LEU A C 1
ATOM 735 O O . LEU A 1 90 ? -12.341 -11.303 24.577 1.00 45.41 90 LEU A O 1
ATOM 739 N N . SER A 1 91 ? -12.022 -9.138 25.040 1.00 45.94 91 SER A N 1
ATOM 740 C CA . SER A 1 91 ? -12.859 -9.075 26.242 1.00 45.94 91 SER A CA 1
ATOM 741 C C . SER A 1 91 ? -14.372 -9.130 25.979 1.00 45.94 91 SER A C 1
ATOM 743 O O . SER A 1 91 ? -15.115 -9.413 26.915 1.00 45.94 91 SER A O 1
ATOM 745 N N . ASP A 1 92 ? -14.838 -8.906 24.745 1.00 45.56 92 ASP A N 1
ATOM 746 C CA . ASP A 1 92 ? -16.261 -9.019 24.378 1.00 45.56 92 ASP A CA 1
ATOM 747 C C . ASP A 1 92 ? -16.666 -10.448 23.979 1.00 45.56 92 ASP A C 1
ATOM 749 O O . ASP A 1 92 ? -17.855 -10.774 23.924 1.00 45.56 92 ASP A O 1
ATOM 753 N N . VAL A 1 93 ? -15.695 -11.348 23.779 1.00 49.19 93 VAL A N 1
ATOM 754 C CA . VAL A 1 93 ? -15.947 -12.790 23.658 1.00 49.19 93 VAL A CA 1
ATOM 755 C C . VAL A 1 93 ? -16.094 -13.360 25.067 1.00 49.19 93 VAL A C 1
ATOM 757 O O . VAL A 1 93 ? -15.230 -14.065 25.588 1.00 49.19 93 VAL A O 1
ATOM 760 N N . LYS A 1 94 ? -17.207 -13.024 25.724 1.00 43.06 94 LYS A N 1
ATOM 761 C CA . LYS A 1 94 ? -17.647 -13.737 26.922 1.00 43.06 94 LYS A CA 1
ATOM 762 C C . LYS A 1 94 ? -17.896 -15.183 26.491 1.00 43.06 94 LYS A C 1
ATOM 764 O O . LYS A 1 94 ? -18.869 -15.444 25.787 1.00 43.06 94 LYS A O 1
ATOM 769 N N . GLN A 1 95 ? -16.970 -16.078 26.850 1.00 43.41 95 GLN A N 1
ATOM 770 C CA . GLN A 1 95 ? -17.104 -17.528 26.699 1.00 43.41 95 GLN A CA 1
ATOM 771 C C . GLN A 1 95 ? -18.529 -17.922 27.098 1.00 43.41 95 GLN A C 1
ATOM 773 O O . GLN A 1 95 ? -18.941 -17.682 28.236 1.00 43.41 95 GLN A O 1
ATOM 778 N N . ARG A 1 96 ? -19.293 -18.420 26.130 1.00 37.97 96 ARG A N 1
ATOM 779 C CA . ARG A 1 96 ? -20.649 -18.918 26.324 1.00 37.97 96 ARG A CA 1
ATOM 780 C C . ARG A 1 96 ? -20.622 -20.431 26.255 1.00 37.97 96 ARG A C 1
ATOM 782 O O . ARG A 1 96 ? -19.872 -20.941 25.393 1.00 37.97 96 ARG A O 1
#

Sequence (96 aa):
MRFLPYPLDKMALSFNAVDDWFESVFHSPIDRNVTYSDRRLESFANMIYYKSLQIGCSIGTCTKGDLQQAVVCVYSSRSFRQFVYHSYALSDVKQR